Protein AF-A0A2S9Z2G1-F1 (afdb_monomer_lite)

Secondary structure (DSSP, 8-state):
---------------------------------PPPHHHHHHHHHHHHHHHTT--TTSHHHHHHHHHHHHHHHHHHHHHHH---SHHHHHHHHHHHTTPPPP----SS-SSS-SSPPPHHHHHHHHHHHHHHHHHHHHHHHHHHHHHHHHHHHHHHHHHHHHHHTTS--

Structure (mmCIF, N/CA/C/O backbone):
data_AF-A0A2S9Z2G1-F1
#
_entry.id   AF-A0A2S9Z2G1-F1
#
loop_
_atom_site.group_PDB
_atom_site.id
_atom_site.type_symbol
_atom_site.label_atom_id
_atom_site.label_alt_id
_atom_site.label_comp_id
_atom_site.label_asym_id
_atom_site.label_entity_id
_atom_site.label_seq_id
_atom_site.pdbx_PDB_ins_code
_atom_site.Cartn_x
_atom_site.Cartn_y
_atom_site.Cartn_z
_atom_site.occupancy
_atom_site.B_iso_or_equiv
_atom_site.auth_seq_id
_atom_site.auth_comp_id
_atom_site.auth_asym_id
_atom_site.auth_atom_id
_atom_site.pdbx_PDB_model_num
ATOM 1 N N . MET A 1 1 ? 13.667 -22.571 51.497 1.00 35.94 1 MET A N 1
ATOM 2 C CA . MET A 1 1 ? 14.339 -21.492 52.258 1.00 35.94 1 MET A CA 1
ATOM 3 C C . MET A 1 1 ? 15.087 -20.634 51.237 1.00 35.94 1 MET A C 1
ATOM 5 O O . MET A 1 1 ? 15.909 -21.197 50.535 1.00 35.94 1 MET A O 1
ATOM 9 N N . MET A 1 2 ? 14.584 -19.452 50.836 1.00 35.16 2 MET A N 1
ATOM 10 C CA . MET A 1 2 ? 14.831 -18.121 51.460 1.00 35.16 2 MET A CA 1
ATOM 11 C C . MET A 1 2 ? 16.345 -17.847 51.561 1.00 35.16 2 MET A C 1
ATOM 13 O O . MET A 1 2 ? 17.021 -18.654 52.177 1.00 35.16 2 MET A O 1
ATOM 17 N N . THR A 1 3 ? 16.969 -16.829 50.947 1.00 35.75 3 THR A N 1
ATOM 18 C CA . THR A 1 3 ? 16.671 -15.373 50.816 1.00 35.75 3 THR A CA 1
ATOM 19 C C . THR A 1 3 ? 17.604 -14.757 49.738 1.00 35.75 3 THR A C 1
ATOM 21 O O . THR A 1 3 ? 18.763 -15.144 49.679 1.00 35.75 3 THR A O 1
ATOM 24 N N . ARG A 1 4 ? 17.171 -13.970 48.732 1.00 45.47 4 ARG A N 1
ATOM 25 C CA . ARG A 1 4 ? 16.944 -12.494 48.667 1.00 45.47 4 ARG A CA 1
ATOM 26 C C . ARG A 1 4 ? 18.005 -11.579 49.314 1.00 45.47 4 ARG A C 1
ATOM 28 O O . ARG A 1 4 ? 18.053 -11.572 50.533 1.00 45.47 4 ARG A O 1
ATOM 35 N N . THR A 1 5 ? 18.623 -10.703 48.497 1.00 47.09 5 THR A N 1
ATOM 36 C CA . THR A 1 5 ? 18.908 -9.241 48.695 1.00 47.09 5 THR A CA 1
ATOM 37 C C . THR A 1 5 ? 19.719 -8.732 47.477 1.00 47.09 5 THR A C 1
ATOM 39 O O . THR A 1 5 ? 20.785 -9.257 47.205 1.00 47.09 5 THR A O 1
ATOM 42 N N . ARG A 1 6 ? 19.205 -7.943 46.515 1.00 51.00 6 ARG A N 1
ATOM 43 C CA . ARG A 1 6 ? 18.946 -6.481 46.467 1.00 51.00 6 ARG A CA 1
ATOM 44 C C . ARG A 1 6 ? 20.017 -5.586 47.111 1.00 51.00 6 ARG A C 1
ATOM 46 O O . ARG A 1 6 ? 20.094 -5.535 48.330 1.00 51.00 6 ARG A O 1
ATOM 53 N N . ALA A 1 7 ? 20.682 -4.776 46.281 1.00 47.06 7 ALA A N 1
ATOM 54 C CA . ALA A 1 7 ? 21.172 -3.443 46.636 1.00 47.06 7 ALA A CA 1
ATOM 55 C C . ALA A 1 7 ? 21.100 -2.513 45.405 1.00 47.06 7 ALA A C 1
ATOM 57 O O . ALA A 1 7 ? 21.844 -2.650 44.441 1.00 47.06 7 ALA A O 1
ATOM 58 N N . THR A 1 8 ? 20.125 -1.612 45.445 1.00 45.03 8 THR A N 1
ATOM 59 C CA . THR A 1 8 ? 20.018 -0.345 44.707 1.00 45.03 8 THR A CA 1
ATOM 60 C C . THR A 1 8 ? 20.846 0.735 45.406 1.00 45.03 8 THR A C 1
ATOM 62 O O . THR A 1 8 ? 20.914 0.681 46.630 1.00 45.03 8 THR A O 1
ATOM 65 N N . LEU A 1 9 ? 21.354 1.732 44.669 1.00 41.81 9 LEU A N 1
ATOM 66 C CA . LEU A 1 9 ? 21.425 3.179 45.002 1.00 41.81 9 LEU A CA 1
ATOM 67 C C . LEU A 1 9 ? 22.266 3.867 43.901 1.00 41.81 9 LEU A C 1
ATOM 69 O O . LEU A 1 9 ? 23.368 3.424 43.606 1.00 41.81 9 LEU A O 1
ATOM 73 N N . ALA A 1 10 ? 21.669 4.747 43.086 1.00 38.72 10 ALA A N 1
ATOM 74 C CA . ALA A 1 10 ? 21.698 6.211 43.264 1.00 38.72 10 ALA A CA 1
ATOM 75 C C . ALA A 1 10 ? 23.149 6.725 43.353 1.00 38.72 10 ALA A C 1
ATOM 77 O O . ALA A 1 10 ? 23.852 6.412 44.300 1.00 38.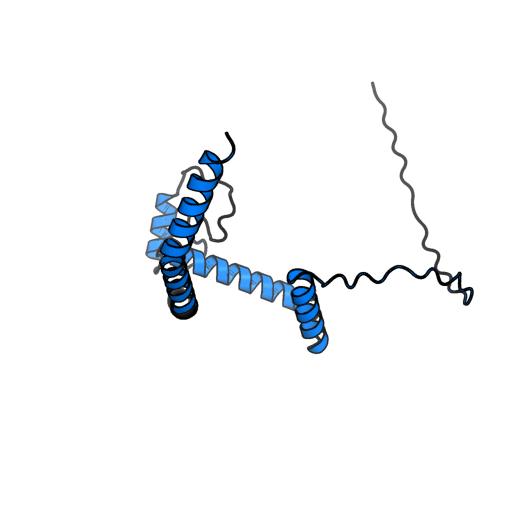72 10 ALA A O 1
ATOM 78 N N . GLY A 1 11 ? 23.706 7.432 42.375 1.00 32.44 11 GLY A N 1
ATOM 79 C CA . GLY A 1 11 ? 23.169 8.601 41.688 1.00 32.44 11 GLY A CA 1
ATOM 80 C C . GLY A 1 11 ? 23.952 9.814 42.186 1.00 32.44 11 GLY A C 1
ATOM 81 O O . GLY A 1 11 ? 23.970 10.038 43.386 1.00 32.44 11 GLY A O 1
ATOM 82 N N . LEU A 1 12 ? 24.600 10.574 41.300 1.00 38.47 12 LEU A N 1
ATOM 83 C CA . LEU A 1 12 ? 24.773 12.020 41.461 1.00 38.47 12 LEU A CA 1
ATOM 84 C C . LEU A 1 12 ? 25.343 12.637 40.179 1.00 38.47 12 LEU A C 1
ATOM 86 O O . LEU A 1 12 ? 26.385 12.231 39.672 1.00 38.47 12 LEU A O 1
ATOM 90 N N . VAL A 1 13 ? 24.630 13.645 39.693 1.00 43.69 13 VAL A N 1
ATOM 91 C CA . VAL A 1 13 ? 25.075 14.633 38.715 1.00 43.69 13 VAL A CA 1
ATOM 92 C C . VAL A 1 13 ? 26.152 15.505 39.364 1.00 43.69 13 VAL A C 1
ATOM 94 O O . VAL A 1 13 ? 25.941 16.013 40.463 1.00 43.69 13 VAL A O 1
ATOM 97 N N . ALA A 1 14 ? 27.263 15.734 38.666 1.00 42.50 14 ALA A N 1
ATOM 98 C CA . ALA A 1 14 ? 28.170 16.840 38.953 1.00 42.50 14 ALA A CA 1
ATOM 99 C C . ALA A 1 14 ? 28.571 17.511 37.633 1.00 42.50 14 ALA A C 1
ATOM 101 O O . ALA A 1 14 ? 29.383 17.001 36.864 1.00 42.50 14 ALA A O 1
ATOM 102 N N . VAL A 1 15 ? 27.938 18.654 37.376 1.00 40.00 15 VAL A N 1
ATOM 103 C CA . VAL A 1 15 ? 28.361 19.668 36.410 1.00 40.00 15 VAL A CA 1
ATOM 104 C C . VAL A 1 15 ? 29.583 20.373 36.991 1.00 40.00 15 VAL A C 1
ATOM 106 O O . VAL A 1 15 ? 29.485 20.923 38.083 1.00 40.00 15 VAL A O 1
ATOM 109 N N . SER A 1 16 ? 30.691 20.409 36.251 1.00 38.88 16 SER A N 1
ATOM 110 C CA . SER A 1 16 ? 31.770 21.382 36.452 1.00 38.88 16 SER A CA 1
ATOM 111 C C . SER A 1 16 ? 32.397 21.729 35.106 1.00 38.88 16 SER A C 1
ATOM 113 O O . SER A 1 16 ? 33.139 20.945 34.521 1.00 38.88 16 SER A O 1
ATOM 115 N N . MET A 1 17 ? 32.073 22.924 34.612 1.00 42.84 17 MET A N 1
ATOM 116 C CA . MET A 1 17 ? 32.859 23.632 33.609 1.00 42.84 17 MET A CA 1
ATOM 117 C C . MET A 1 17 ? 34.172 24.102 34.246 1.00 42.84 17 MET A C 1
ATOM 119 O O . MET A 1 17 ? 34.134 24.877 35.198 1.00 42.84 17 MET A O 1
ATOM 123 N N . THR A 1 18 ? 35.313 23.735 33.666 1.00 45.78 18 THR A N 1
ATOM 124 C CA . THR A 1 18 ? 36.555 24.517 33.768 1.00 45.78 18 THR A CA 1
ATOM 125 C C . THR A 1 18 ? 37.302 24.463 32.441 1.00 45.78 18 THR A C 1
ATOM 127 O O . THR A 1 18 ? 37.546 23.390 31.894 1.00 45.78 18 THR A O 1
ATOM 130 N N . LEU A 1 19 ? 37.630 25.652 31.934 1.00 39.19 19 LEU A N 1
ATOM 131 C CA . LEU A 1 19 ? 38.482 25.920 30.782 1.00 39.19 19 LEU A CA 1
ATOM 132 C C . LEU A 1 19 ? 39.803 25.128 30.817 1.00 39.19 19 LEU A C 1
ATOM 134 O O . LEU A 1 19 ? 40.472 25.084 31.843 1.00 39.19 19 LEU A O 1
ATOM 138 N N . GLY A 1 20 ? 40.238 24.692 29.632 1.00 34.69 20 GLY A N 1
ATOM 139 C CA . GLY A 1 20 ? 41.640 24.787 29.220 1.00 34.69 20 GLY A CA 1
ATOM 140 C C . GLY A 1 20 ? 42.594 23.678 29.667 1.00 34.69 20 GLY A C 1
ATOM 141 O O . GLY A 1 20 ? 43.352 23.852 30.612 1.00 34.69 20 GLY A O 1
ATOM 142 N N . CYS A 1 21 ? 42.680 22.615 28.868 1.00 33.22 21 CYS A N 1
ATOM 143 C CA . CYS A 1 21 ? 43.961 22.058 28.417 1.00 33.22 21 CYS A CA 1
ATOM 144 C C . CYS A 1 21 ? 43.707 21.130 27.227 1.00 33.22 21 CYS A C 1
ATOM 146 O O . CYS A 1 21 ? 43.068 20.091 27.365 1.00 33.22 21 CYS A O 1
ATOM 148 N N . MET A 1 22 ? 44.198 21.525 26.053 1.00 37.34 22 MET A N 1
ATOM 149 C CA . MET A 1 22 ? 44.371 20.622 24.919 1.00 37.34 22 MET A CA 1
ATOM 150 C C . MET A 1 22 ? 45.325 19.487 25.312 1.00 37.34 22 MET A C 1
ATOM 152 O O . MET A 1 22 ? 46.390 19.777 25.861 1.00 37.34 22 MET A O 1
ATOM 156 N N . PRO A 1 23 ? 45.047 18.236 24.920 1.00 42.78 23 PRO A N 1
ATOM 157 C CA . PRO A 1 23 ? 46.098 17.299 24.595 1.00 42.78 23 PRO A CA 1
ATOM 158 C C . PRO A 1 23 ? 46.141 17.076 23.080 1.00 42.78 23 PRO A C 1
ATOM 160 O O . PRO A 1 23 ? 45.159 16.695 22.457 1.00 42.78 23 PRO A O 1
ATOM 163 N N . ALA A 1 24 ? 47.326 17.359 22.544 1.00 36.38 24 ALA A N 1
ATOM 164 C CA . ALA A 1 24 ? 48.002 16.665 21.456 1.00 36.38 24 ALA A CA 1
ATOM 165 C C . ALA A 1 24 ? 47.181 16.287 20.213 1.00 36.38 24 ALA A C 1
ATOM 167 O O . ALA A 1 24 ? 46.424 15.323 20.194 1.00 36.38 24 ALA A O 1
ATOM 168 N N . ALA A 1 25 ? 47.496 16.986 19.122 1.00 40.88 25 ALA A N 1
ATOM 169 C CA . ALA A 1 25 ? 47.328 16.501 17.765 1.00 40.88 25 ALA A CA 1
ATOM 170 C C . ALA A 1 25 ? 47.950 15.097 17.616 1.00 40.88 25 ALA A C 1
ATOM 172 O O . ALA A 1 25 ? 49.161 14.955 17.450 1.00 40.88 25 ALA A O 1
ATOM 173 N N . ALA A 1 26 ? 47.112 14.067 17.672 1.00 40.34 26 ALA A N 1
ATOM 174 C CA . ALA A 1 26 ? 47.337 12.847 16.924 1.00 40.34 26 ALA A CA 1
ATOM 175 C C . ALA A 1 26 ? 46.659 13.074 15.574 1.00 40.34 26 ALA A C 1
ATOM 177 O O . ALA A 1 26 ? 45.459 13.318 15.504 1.00 40.34 26 ALA A O 1
ATOM 178 N N . ALA A 1 27 ? 47.456 13.106 14.511 1.00 41.47 27 ALA A N 1
ATOM 179 C CA . ALA A 1 27 ? 46.941 13.043 13.159 1.00 41.47 27 ALA A CA 1
ATOM 180 C C . ALA A 1 27 ? 46.245 11.686 13.007 1.00 41.47 27 ALA A C 1
ATOM 182 O O . ALA A 1 27 ? 46.908 10.656 12.918 1.00 41.47 27 ALA A O 1
ATOM 183 N N . GLU A 1 28 ? 44.919 11.686 13.076 1.00 42.16 28 GLU A N 1
ATOM 184 C CA . GLU A 1 28 ? 44.099 10.528 12.748 1.00 42.16 28 GLU A CA 1
ATOM 185 C C . GLU A 1 28 ? 43.814 10.596 11.251 1.00 42.16 28 GLU A C 1
ATOM 187 O O . GLU A 1 28 ? 43.315 11.601 10.732 1.00 42.16 28 GLU A O 1
ATOM 192 N N . ASP A 1 29 ? 44.221 9.534 10.563 1.00 40.25 29 ASP A N 1
ATOM 193 C CA . ASP A 1 29 ? 44.026 9.305 9.144 1.00 40.25 29 ASP A CA 1
ATOM 194 C C . ASP A 1 29 ? 42.569 9.594 8.772 1.00 40.25 29 ASP A C 1
ATOM 196 O O . ASP A 1 29 ? 41.643 8.863 9.126 1.00 40.25 29 ASP A O 1
ATOM 200 N N . THR A 1 30 ? 42.349 10.697 8.061 1.00 47.53 30 THR A N 1
ATOM 201 C CA . THR A 1 30 ? 41.037 11.044 7.519 1.00 47.53 30 THR A CA 1
ATOM 202 C C . THR A 1 30 ? 40.797 10.167 6.296 1.00 47.53 30 THR A C 1
ATOM 204 O O . THR A 1 30 ? 40.884 10.606 5.150 1.00 47.53 30 THR A O 1
ATOM 207 N N . GLU A 1 31 ? 40.482 8.891 6.532 1.00 42.44 31 GLU A N 1
ATOM 208 C CA . GLU A 1 31 ? 39.679 8.137 5.580 1.00 42.44 31 GLU A CA 1
ATOM 209 C C . GLU A 1 31 ? 38.399 8.946 5.364 1.00 42.44 31 GLU A C 1
ATOM 211 O O . GLU A 1 31 ? 37.555 9.073 6.254 1.00 42.44 31 GLU A O 1
ATOM 216 N N . PHE A 1 32 ? 38.264 9.537 4.178 1.00 51.12 32 PHE A N 1
ATOM 217 C CA . PHE A 1 32 ? 37.017 10.139 3.732 1.00 51.12 32 PHE A CA 1
ATOM 218 C C . PHE A 1 32 ? 35.984 9.018 3.573 1.00 51.12 32 PHE A C 1
ATOM 220 O O . PHE A 1 32 ? 35.775 8.462 2.493 1.00 51.12 32 PHE A O 1
ATOM 227 N N . ARG A 1 33 ? 35.373 8.623 4.689 1.00 56.97 33 ARG A N 1
ATOM 228 C CA . ARG A 1 33 ? 34.320 7.620 4.732 1.00 56.97 33 ARG A CA 1
ATOM 229 C C . ARG A 1 33 ? 33.053 8.286 4.229 1.00 56.97 33 ARG A C 1
ATOM 231 O O . ARG A 1 33 ? 32.419 9.053 4.948 1.00 56.97 33 ARG A O 1
ATOM 238 N N . MET A 1 34 ? 32.715 8.022 2.969 1.00 53.84 34 MET A N 1
ATOM 239 C CA . MET A 1 34 ? 31.453 8.484 2.399 1.00 53.84 34 MET A CA 1
ATOM 240 C C . MET A 1 34 ? 30.307 7.999 3.301 1.00 53.84 34 MET A C 1
ATOM 242 O O . MET A 1 34 ? 30.220 6.791 3.555 1.00 53.84 34 MET A O 1
ATOM 246 N N . PRO A 1 35 ? 29.452 8.903 3.817 1.00 64.75 35 PRO A N 1
ATOM 247 C CA . PRO A 1 35 ? 28.284 8.492 4.577 1.00 64.75 35 PRO A CA 1
ATOM 248 C C . PRO A 1 35 ? 27.417 7.604 3.687 1.00 64.75 35 PRO A C 1
ATOM 250 O O . PRO A 1 35 ? 27.253 7.872 2.493 1.00 64.75 35 PRO A O 1
ATOM 253 N N . SER A 1 36 ? 26.883 6.521 4.253 1.00 70.88 36 SER A N 1
ATOM 254 C CA . SER A 1 36 ? 25.957 5.670 3.509 1.00 70.88 36 SER A CA 1
ATOM 255 C C . SER A 1 36 ? 24.750 6.495 3.058 1.00 70.88 36 SER A C 1
ATOM 257 O O . SER A 1 36 ? 24.400 7.501 3.679 1.00 70.88 36 SER A O 1
ATOM 259 N N . LEU A 1 37 ? 24.088 6.068 1.981 1.00 66.69 37 LEU A N 1
ATOM 260 C CA . LEU A 1 37 ? 22.906 6.757 1.450 1.00 66.69 37 LEU A CA 1
ATOM 261 C C . LEU A 1 37 ? 21.826 6.974 2.535 1.00 66.69 37 LEU A C 1
ATOM 263 O O . LEU A 1 37 ? 21.125 7.986 2.534 1.00 66.69 37 LEU A O 1
ATOM 267 N N . ASP A 1 38 ? 21.742 6.063 3.507 1.00 62.31 38 ASP A N 1
ATOM 268 C CA . ASP A 1 38 ? 20.847 6.158 4.664 1.00 62.31 38 ASP A CA 1
ATOM 269 C C . ASP A 1 38 ? 21.248 7.282 5.633 1.00 62.31 38 ASP A C 1
ATOM 271 O O . ASP A 1 38 ? 20.400 8.033 6.116 1.00 62.31 38 ASP A O 1
ATOM 275 N N . GLN A 1 39 ? 22.546 7.458 5.892 1.00 65.06 39 GLN A N 1
ATOM 276 C CA . GLN A 1 39 ? 23.059 8.553 6.727 1.00 65.06 39 GLN A CA 1
ATOM 277 C C . GLN A 1 39 ? 22.906 9.910 6.034 1.00 65.06 39 GLN A C 1
ATOM 279 O O . GLN A 1 39 ? 22.540 10.903 6.658 1.00 65.06 39 GLN A O 1
ATOM 284 N N . LEU A 1 40 ? 23.127 9.943 4.721 1.00 73.25 40 LEU A N 1
ATOM 285 C CA . LEU A 1 40 ? 22.943 11.138 3.904 1.00 73.25 40 LEU A CA 1
ATOM 286 C C . LEU A 1 40 ? 21.467 11.556 3.851 1.00 73.25 40 LEU A C 1
ATOM 288 O O . LEU A 1 40 ? 21.141 12.722 4.063 1.00 73.25 40 LEU A O 1
ATOM 292 N N . SER A 1 41 ? 20.557 10.606 3.632 1.00 66.88 41 SER A N 1
ATOM 293 C CA . SER A 1 41 ? 19.119 10.885 3.563 1.00 66.88 41 SER A CA 1
ATOM 294 C C . SER A 1 41 ? 18.519 11.269 4.918 1.00 66.88 41 SER A C 1
ATOM 296 O O . SER A 1 41 ? 17.711 12.198 4.979 1.00 66.88 41 SER A O 1
ATOM 298 N N . SER A 1 42 ? 18.936 10.616 6.006 1.00 66.12 42 SER A N 1
ATOM 299 C CA . SER A 1 42 ? 18.528 10.992 7.365 1.00 66.12 42 SER A CA 1
ATOM 300 C C . SER A 1 42 ? 19.056 12.372 7.759 1.00 66.12 42 SER A C 1
ATOM 302 O O . SER A 1 42 ? 18.280 13.176 8.270 1.00 66.12 42 SER A O 1
ATOM 304 N N . GLY A 1 43 ? 20.313 12.698 7.440 1.00 66.00 43 GLY A N 1
ATOM 305 C CA . GLY A 1 43 ? 20.895 14.023 7.679 1.00 66.00 43 GLY A CA 1
ATOM 306 C C . GLY A 1 43 ? 20.212 15.140 6.884 1.00 66.00 43 GLY A C 1
ATOM 307 O O . GLY A 1 43 ? 19.901 16.189 7.445 1.00 66.00 43 GLY A O 1
ATOM 308 N N . ILE A 1 44 ? 19.897 14.908 5.603 1.00 69.94 44 ILE A N 1
ATOM 309 C CA . ILE A 1 44 ? 19.142 15.865 4.773 1.00 69.94 44 ILE A CA 1
ATOM 310 C C . ILE A 1 44 ? 17.727 16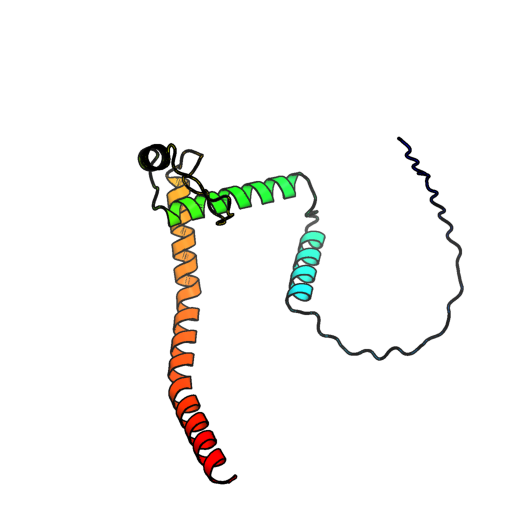.057 5.322 1.00 69.94 44 ILE A C 1
ATOM 312 O O . ILE A 1 44 ? 17.253 17.187 5.415 1.00 69.94 44 ILE A O 1
ATOM 316 N N . ARG A 1 45 ? 17.046 14.971 5.709 1.00 63.47 45 ARG A N 1
ATOM 317 C CA . ARG A 1 45 ? 15.681 15.044 6.239 1.00 63.47 45 ARG A CA 1
ATOM 318 C C . ARG A 1 45 ? 15.646 15.752 7.593 1.00 63.47 45 ARG A C 1
ATOM 320 O O . ARG A 1 45 ? 14.792 16.610 7.770 1.00 63.47 45 ARG A O 1
ATOM 327 N N . ALA A 1 46 ? 16.594 15.451 8.481 1.00 61.06 46 ALA A N 1
ATOM 328 C CA . ALA A 1 46 ? 16.740 16.100 9.782 1.00 61.06 46 ALA A CA 1
ATOM 329 C C . ALA A 1 46 ? 17.105 17.589 9.650 1.00 61.06 46 ALA A C 1
ATOM 331 O O . ALA A 1 46 ? 16.529 18.432 10.336 1.00 61.06 46 ALA A O 1
ATOM 332 N N . GLY A 1 47 ? 18.014 17.933 8.731 1.00 59.78 47 GLY A N 1
ATOM 333 C CA . GLY A 1 47 ? 18.368 19.321 8.429 1.00 59.78 47 GLY A CA 1
ATOM 334 C C . GLY A 1 47 ? 17.206 20.103 7.812 1.00 59.78 47 GLY A C 1
ATOM 335 O O . GLY A 1 47 ? 16.970 21.250 8.184 1.00 59.78 47 GLY A O 1
ATOM 336 N N . ALA A 1 48 ? 16.428 19.473 6.927 1.00 60.72 48 ALA A N 1
ATOM 337 C CA . ALA A 1 48 ? 15.238 20.076 6.332 1.00 60.72 48 ALA A CA 1
ATOM 338 C C . ALA A 1 48 ? 14.104 20.268 7.355 1.00 60.72 48 ALA A C 1
ATOM 340 O O . ALA A 1 48 ? 13.475 21.322 7.365 1.00 60.72 48 ALA A O 1
ATOM 341 N N . SER A 1 49 ? 13.856 19.300 8.245 1.00 59.88 49 SER A N 1
ATOM 342 C CA . SER A 1 49 ? 12.851 19.443 9.309 1.00 59.88 49 SER A CA 1
ATOM 343 C C . SER A 1 49 ? 13.248 20.504 10.336 1.00 59.88 49 SER A C 1
ATOM 345 O O . SER A 1 49 ? 12.408 21.318 10.723 1.00 59.88 49 SER A O 1
ATOM 347 N N . ALA A 1 50 ? 14.536 20.571 10.695 1.00 55.72 50 ALA A N 1
ATOM 348 C CA . ALA A 1 50 ? 15.069 21.602 11.583 1.00 55.72 50 ALA A CA 1
ATOM 349 C C . ALA A 1 50 ? 14.995 23.009 10.961 1.00 55.72 50 ALA A C 1
ATOM 351 O O . ALA A 1 50 ? 14.656 23.966 11.653 1.00 55.72 50 ALA A O 1
ATOM 352 N N . ALA A 1 51 ? 15.236 23.142 9.651 1.00 57.25 51 ALA A N 1
ATOM 353 C CA . ALA A 1 51 ? 15.143 24.420 8.939 1.00 57.25 51 ALA A CA 1
ATOM 354 C C . ALA A 1 51 ? 13.706 24.966 8.829 1.00 57.25 51 ALA A C 1
ATOM 356 O O . ALA A 1 51 ? 13.522 26.173 8.687 1.00 57.25 51 ALA A O 1
ATOM 357 N N . VAL A 1 52 ? 12.690 24.099 8.915 1.00 62.78 52 VAL A N 1
ATOM 358 C CA . VAL A 1 52 ? 11.263 24.480 8.890 1.00 62.78 52 VAL A CA 1
ATOM 359 C C . VAL A 1 52 ? 10.688 24.646 10.309 1.00 62.78 52 VAL A C 1
ATOM 361 O O . VAL A 1 52 ? 9.510 24.948 10.469 1.00 62.78 52 VAL A O 1
ATOM 364 N N . GLY A 1 53 ? 11.501 24.481 11.360 1.00 59.16 53 GLY A N 1
ATOM 365 C CA . GLY A 1 53 ? 11.032 24.559 12.750 1.00 59.16 53 GLY A CA 1
ATOM 366 C C . GLY A 1 53 ? 10.066 23.431 13.134 1.00 59.16 53 GLY A C 1
ATOM 367 O O . GLY A 1 53 ? 9.360 23.542 14.133 1.00 59.16 53 GLY A O 1
ATOM 368 N N . ASN A 1 54 ? 10.023 22.351 12.348 1.00 70.19 54 ASN A N 1
ATOM 369 C CA . ASN A 1 54 ? 9.200 21.182 12.625 1.00 70.19 54 ASN A CA 1
ATOM 370 C C . ASN A 1 54 ? 1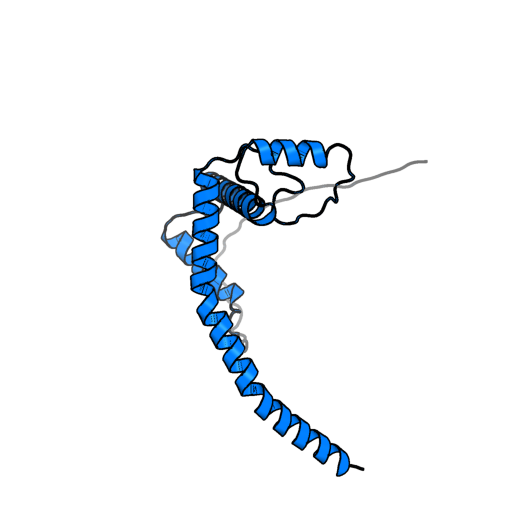0.000 20.206 13.486 1.00 70.19 54 ASN A C 1
ATOM 372 O O . ASN A 1 54 ? 10.829 19.453 12.975 1.00 70.19 54 ASN A O 1
ATOM 376 N N . ASP A 1 55 ? 9.737 20.224 14.791 1.00 75.62 55 ASP A N 1
ATOM 377 C CA . ASP A 1 55 ? 10.227 19.203 15.713 1.00 75.62 55 ASP A CA 1
ATOM 378 C C . ASP A 1 55 ? 9.536 17.860 15.401 1.00 75.62 55 ASP A C 1
ATOM 380 O O . ASP A 1 55 ? 8.317 17.757 15.584 1.00 75.62 55 ASP A O 1
ATOM 384 N N . PRO A 1 56 ? 10.257 16.836 14.903 1.00 69.31 56 PRO A N 1
ATOM 385 C CA . PRO A 1 56 ? 9.664 15.546 14.550 1.00 69.31 56 PRO A CA 1
ATOM 386 C C . PRO A 1 56 ? 9.042 14.821 15.749 1.00 69.31 56 PRO A C 1
ATOM 388 O O . PRO A 1 56 ? 8.128 14.017 15.546 1.00 69.31 56 PRO A O 1
ATOM 391 N N . ASP A 1 57 ? 9.491 15.133 16.967 1.00 80.00 57 ASP A N 1
ATOM 392 C CA . ASP A 1 57 ? 9.047 14.491 18.202 1.00 80.00 57 ASP A CA 1
ATOM 393 C C . ASP A 1 57 ? 7.905 15.255 18.888 1.00 80.00 57 ASP A C 1
ATOM 395 O O . ASP A 1 57 ? 7.416 14.827 19.938 1.00 80.00 57 ASP A O 1
ATOM 399 N N . SER A 1 58 ? 7.413 16.347 18.291 1.00 84.31 58 SER A N 1
ATOM 400 C CA . SER A 1 58 ? 6.263 17.072 18.830 1.00 84.31 58 SER A CA 1
ATOM 401 C C . SER A 1 58 ? 5.010 16.178 18.856 1.00 84.31 58 SER A C 1
ATOM 403 O O . SER A 1 58 ? 4.793 15.372 17.943 1.00 84.31 58 SER A O 1
ATOM 405 N N . PRO A 1 59 ? 4.136 16.303 19.872 1.00 84.38 59 PRO A N 1
ATOM 406 C CA . PRO A 1 59 ? 2.936 15.469 19.977 1.00 84.38 59 PRO A CA 1
ATOM 407 C C . PRO A 1 59 ? 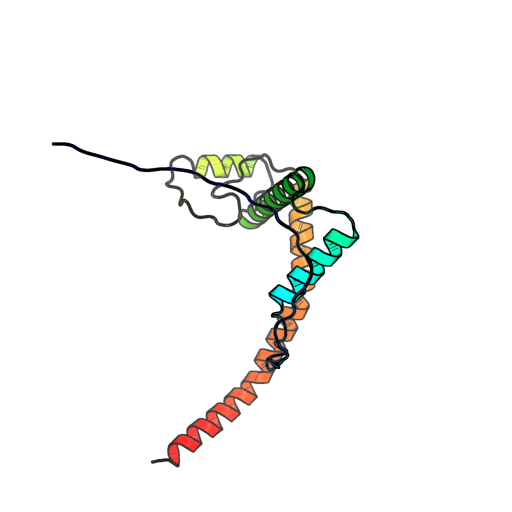1.995 15.635 18.773 1.00 84.38 59 PRO A C 1
ATOM 409 O O . PRO A 1 59 ? 1.330 14.682 18.374 1.00 84.38 59 PRO A O 1
ATOM 412 N N . GLU A 1 60 ? 1.973 16.819 18.157 1.00 84.88 60 GLU A N 1
ATOM 413 C CA . GLU A 1 60 ? 1.208 17.091 16.938 1.00 84.88 60 GLU A CA 1
ATOM 414 C C . GLU A 1 60 ? 1.779 16.341 15.725 1.00 84.88 60 GLU A C 1
ATOM 416 O O . GLU A 1 60 ? 1.032 15.711 14.974 1.00 84.88 60 GLU A O 1
ATOM 421 N N . ASN A 1 61 ? 3.107 16.317 15.569 1.00 82.38 61 ASN A N 1
ATOM 422 C CA . ASN A 1 61 ? 3.759 15.576 14.490 1.00 82.38 61 ASN A CA 1
ATOM 423 C C . ASN A 1 61 ? 3.656 14.063 14.684 1.00 82.38 61 ASN A C 1
ATOM 425 O O . ASN A 1 61 ? 3.460 13.347 13.701 1.00 82.38 61 ASN A O 1
ATOM 429 N N . GLN A 1 62 ? 3.712 13.570 15.923 1.00 83.88 62 GLN A N 1
ATOM 430 C CA . GLN A 1 62 ? 3.449 12.163 16.226 1.00 83.88 62 GLN A CA 1
ATOM 431 C C . GLN A 1 62 ? 2.004 11.780 15.890 1.00 83.88 62 GLN A C 1
ATOM 433 O O . GLN A 1 62 ? 1.781 10.778 15.213 1.00 83.88 62 GLN A O 1
ATOM 438 N N . ALA A 1 63 ? 1.022 12.604 16.273 1.00 84.94 63 ALA A N 1
ATOM 439 C CA . ALA A 1 63 ? -0.378 12.373 15.924 1.00 84.94 63 ALA A CA 1
ATOM 440 C C . ALA A 1 63 ? -0.596 12.383 14.402 1.00 84.94 63 ALA A C 1
ATOM 442 O O . ALA A 1 63 ? -1.285 11.515 13.869 1.00 84.94 63 ALA A O 1
ATOM 443 N N . ALA A 1 64 ? 0.040 13.311 13.683 1.00 85.00 64 ALA A N 1
ATOM 444 C CA . ALA A 1 64 ? -0.034 13.381 12.227 1.00 85.00 64 ALA A CA 1
ATOM 445 C C . ALA A 1 64 ? 0.680 12.211 11.527 1.00 85.00 64 ALA A C 1
ATOM 447 O O . ALA A 1 64 ? 0.274 11.809 10.435 1.00 85.00 64 ALA A O 1
ATOM 448 N N . GLN A 1 65 ? 1.761 11.680 12.105 1.00 83.62 65 GLN A N 1
ATOM 449 C CA . GLN A 1 65 ? 2.447 10.488 11.597 1.00 83.62 65 GLN A CA 1
ATOM 450 C C . GLN A 1 65 ? 1.609 9.232 11.820 1.00 83.62 65 GLN A C 1
ATOM 452 O O . GLN A 1 65 ? 1.422 8.451 10.890 1.00 83.62 65 GLN A O 1
ATOM 457 N N . GLU A 1 66 ? 1.052 9.080 13.017 1.00 85.50 66 GLU A N 1
ATOM 458 C CA . GLU A 1 66 ? 0.157 7.983 13.372 1.00 85.50 66 GLU A CA 1
ATOM 459 C C . GLU A 1 66 ? -1.100 7.987 12.491 1.00 85.50 66 GLU A C 1
ATOM 461 O O . GLU A 1 66 ? -1.492 6.953 11.955 1.00 85.50 66 GLU A O 1
ATOM 466 N N . GLN A 1 67 ? -1.694 9.161 12.262 1.00 83.88 67 GLN A N 1
ATOM 467 C CA . GLN A 1 67 ? -2.837 9.308 11.364 1.00 83.88 67 GLN A CA 1
ATOM 468 C C . GLN A 1 67 ? -2.478 8.887 9.933 1.00 83.88 67 GLN A C 1
ATOM 470 O O . GLN A 1 67 ? -3.160 8.052 9.346 1.00 83.88 67 GLN A O 1
ATOM 475 N N . ARG A 1 68 ? -1.351 9.382 9.400 1.00 84.62 68 ARG A N 1
ATOM 476 C CA . ARG A 1 68 ? -0.855 8.989 8.070 1.00 84.62 68 ARG A CA 1
ATOM 477 C C . ARG A 1 68 ? -0.599 7.488 7.965 1.00 84.62 68 ARG A C 1
ATOM 479 O O . ARG A 1 68 ? -0.878 6.894 6.925 1.00 84.62 68 ARG A O 1
ATOM 486 N N . TRP A 1 69 ? -0.072 6.876 9.021 1.00 83.38 69 TRP A N 1
ATOM 487 C CA . TRP A 1 69 ? 0.162 5.439 9.071 1.00 83.38 69 TRP A CA 1
ATOM 488 C C . TRP A 1 69 ? -1.151 4.646 9.054 1.00 83.38 69 TRP A C 1
ATOM 490 O O . TRP A 1 69 ? -1.268 3.694 8.277 1.00 83.38 69 TRP A O 1
ATOM 500 N N . ARG A 1 70 ? -2.163 5.067 9.824 1.00 83.06 70 ARG A N 1
ATOM 501 C CA . ARG A 1 70 ? -3.503 4.455 9.798 1.00 83.06 70 ARG A CA 1
ATOM 502 C C . ARG A 1 70 ? -4.170 4.591 8.433 1.00 83.06 70 ARG A C 1
ATOM 504 O O . ARG A 1 70 ? -4.679 3.601 7.910 1.00 83.06 70 ARG A O 1
ATOM 511 N N . ASP A 1 71 ? -4.111 5.775 7.831 1.00 82.88 71 ASP A N 1
ATOM 512 C CA . ASP A 1 71 ? -4.691 6.024 6.509 1.00 82.88 71 ASP A CA 1
ATOM 513 C C . ASP A 1 71 ? -4.022 5.153 5.440 1.00 82.88 71 ASP A C 1
ATOM 515 O O . ASP A 1 71 ? -4.694 4.524 4.621 1.00 82.88 71 ASP A O 1
ATOM 519 N N . HIS A 1 72 ? -2.691 5.047 5.481 1.00 84.56 72 HIS A N 1
ATOM 520 C CA . HIS A 1 72 ? -1.930 4.186 4.577 1.00 84.56 72 HIS A CA 1
ATOM 521 C C . HIS A 1 72 ? -2.298 2.707 4.733 1.00 84.56 72 HIS A C 1
ATOM 523 O O . HIS A 1 72 ? -2.492 2.003 3.738 1.00 84.56 72 HIS A O 1
ATOM 529 N N . ARG A 1 73 ? -2.439 2.232 5.977 1.00 84.62 73 ARG A N 1
ATOM 530 C CA . ARG A 1 73 ? -2.847 0.852 6.272 1.00 84.62 73 ARG A CA 1
ATOM 531 C C . ARG A 1 73 ? -4.230 0.558 5.700 1.00 84.62 73 ARG A C 1
ATOM 533 O O . ARG A 1 73 ? -4.391 -0.4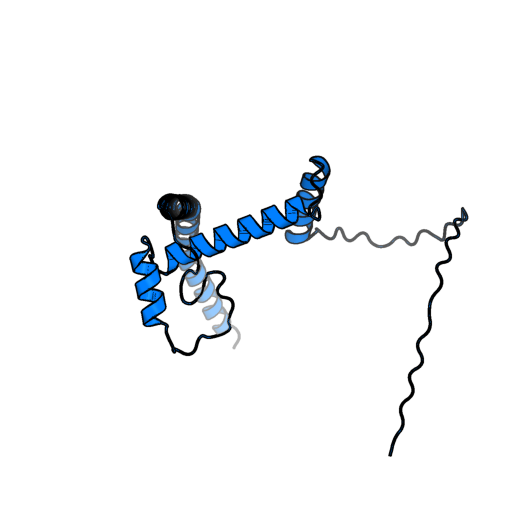34 4.993 1.00 84.62 73 ARG A O 1
ATOM 540 N N . ARG A 1 74 ? -5.178 1.473 5.910 1.00 82.25 74 ARG A N 1
ATOM 541 C CA . ARG A 1 74 ? -6.554 1.386 5.408 1.00 82.25 74 ARG A CA 1
ATOM 542 C C . ARG A 1 74 ? -6.616 1.351 3.883 1.00 82.25 74 ARG A C 1
ATOM 544 O O . ARG A 1 74 ? -7.287 0.485 3.325 1.00 82.25 74 ARG A O 1
ATOM 551 N N . ARG A 1 75 ? -5.868 2.221 3.193 1.00 81.81 75 ARG A N 1
ATOM 552 C CA . ARG A 1 75 ? -5.773 2.201 1.721 1.00 81.81 75 ARG A CA 1
ATOM 553 C C . ARG A 1 75 ? -5.212 0.879 1.205 1.00 81.81 75 ARG A C 1
ATOM 555 O O . ARG A 1 75 ? -5.749 0.314 0.254 1.00 81.81 75 ARG A O 1
ATOM 562 N N . ARG A 1 76 ? -4.178 0.339 1.858 1.00 83.25 76 ARG A N 1
ATOM 563 C CA . ARG A 1 76 ? -3.621 -0.970 1.493 1.00 83.25 76 ARG A CA 1
ATOM 564 C C . ARG A 1 76 ? -4.637 -2.095 1.692 1.00 83.25 76 ARG A C 1
ATOM 566 O O . ARG A 1 76 ? -4.717 -2.970 0.837 1.00 83.25 76 ARG A O 1
ATOM 573 N N . THR A 1 77 ? -5.430 -2.056 2.762 1.00 84.06 77 THR A N 1
ATOM 574 C CA . THR A 1 77 ? -6.528 -3.008 2.992 1.00 84.06 77 THR A CA 1
ATOM 575 C C . THR A 1 77 ? -7.551 -2.967 1.853 1.00 84.06 77 THR A C 1
ATOM 577 O O . THR A 1 77 ? -7.897 -4.016 1.312 1.00 84.06 77 THR A O 1
ATOM 580 N N . ILE A 1 78 ? -7.983 -1.767 1.442 1.00 83.88 78 ILE A N 1
ATOM 581 C CA . ILE A 1 78 ? -8.932 -1.560 0.331 1.00 83.88 78 ILE A CA 1
ATOM 582 C C . ILE A 1 78 ? -8.398 -2.182 -0.963 1.00 83.88 78 ILE A C 1
ATOM 584 O O . ILE A 1 78 ? -9.104 -2.940 -1.624 1.00 83.88 78 ILE A O 1
ATOM 588 N N . LEU A 1 79 ? -7.138 -1.902 -1.307 1.00 83.50 79 LEU A N 1
ATOM 589 C CA . LEU A 1 79 ? -6.512 -2.431 -2.522 1.00 83.50 79 LEU A CA 1
ATOM 590 C C . LEU A 1 79 ? -6.287 -3.948 -2.455 1.00 83.50 79 LEU A C 1
ATOM 592 O O . LEU A 1 79 ? -6.429 -4.626 -3.467 1.00 83.50 79 LEU A O 1
ATOM 596 N N . HIS A 1 80 ? -5.946 -4.486 -1.279 1.00 81.88 80 HIS A N 1
ATOM 597 C CA . HIS A 1 80 ? -5.646 -5.908 -1.118 1.00 81.88 80 HIS A CA 1
ATOM 598 C C . HIS A 1 80 ? -6.895 -6.789 -1.199 1.00 81.88 80 HIS A C 1
ATOM 600 O O . HIS A 1 80 ? -6.883 -7.803 -1.892 1.00 81.88 80 HIS A O 1
ATOM 606 N N . TYR A 1 81 ? -7.966 -6.400 -0.503 1.00 76.81 81 TYR A N 1
ATOM 607 C CA . TYR A 1 81 ? -9.200 -7.184 -0.440 1.00 76.81 81 TYR A CA 1
ATOM 608 C C . TYR A 1 81 ? -10.243 -6.770 -1.486 1.00 76.81 81 TYR A C 1
ATOM 610 O O . TYR A 1 81 ? -11.256 -7.446 -1.630 1.00 76.81 81 TYR A O 1
ATOM 618 N N . GLY A 1 82 ? -10.028 -5.663 -2.206 1.00 75.44 82 GLY A N 1
ATOM 619 C CA . GLY A 1 82 ? -11.005 -5.131 -3.160 1.00 75.44 82 GLY A CA 1
ATOM 620 C C . GLY A 1 82 ? -12.299 -4.645 -2.500 1.00 75.44 82 GLY A C 1
ATOM 621 O O . GLY A 1 82 ? -13.318 -4.523 -3.173 1.00 75.44 82 GLY A O 1
ATOM 622 N N . VAL A 1 83 ? -12.265 -4.383 -1.191 1.00 75.38 83 VAL A N 1
ATOM 623 C CA . VAL A 1 83 ? -13.418 -3.955 -0.390 1.00 75.38 83 VAL A CA 1
ATOM 624 C C . VAL A 1 83 ? -13.731 -2.511 -0.749 1.00 75.38 83 VAL A C 1
ATOM 626 O O . VAL A 1 83 ? -12.904 -1.622 -0.542 1.00 75.38 83 VAL A O 1
ATOM 629 N N . THR A 1 84 ? -14.919 -2.277 -1.301 1.00 73.56 84 THR A N 1
ATOM 630 C CA . THR A 1 84 ? -15.323 -0.943 -1.777 1.00 73.56 84 THR A CA 1
ATOM 631 C C . THR A 1 84 ? -16.574 -0.421 -1.098 1.00 73.56 84 THR A C 1
ATOM 633 O O . THR A 1 84 ? -16.818 0.780 -1.132 1.00 73.56 84 THR A O 1
ATOM 636 N N . THR A 1 85 ? -17.344 -1.297 -0.454 1.00 78.81 85 THR A N 1
ATOM 637 C CA . THR A 1 85 ? -18.595 -0.943 0.212 1.00 78.81 85 THR A CA 1
ATOM 638 C C . THR A 1 85 ? -18.626 -1.453 1.648 1.00 78.81 85 THR A C 1
ATOM 640 O O . THR A 1 85 ? -17.903 -2.377 2.018 1.00 78.81 85 THR A O 1
ATOM 643 N N . GLN A 1 86 ? -19.514 -0.882 2.464 1.00 80.19 86 GLN A N 1
ATOM 644 C CA . GLN A 1 86 ? -19.744 -1.355 3.830 1.00 80.19 86 GLN A CA 1
ATOM 645 C C . GLN A 1 86 ? -20.234 -2.815 3.874 1.00 80.19 86 GLN A C 1
ATOM 647 O O . GLN A 1 86 ? -19.864 -3.559 4.779 1.00 80.19 86 GLN A O 1
ATOM 652 N N . ALA A 1 87 ? -20.997 -3.248 2.867 1.00 82.00 87 ALA A N 1
ATOM 653 C CA . ALA A 1 87 ? -21.474 -4.626 2.758 1.00 82.00 87 ALA A CA 1
ATOM 654 C C . ALA A 1 87 ? -20.321 -5.633 2.586 1.00 82.00 87 ALA A C 1
ATOM 656 O O . ALA A 1 87 ? -20.361 -6.722 3.155 1.00 82.00 87 ALA A O 1
ATOM 657 N N . ASP A 1 88 ? -19.265 -5.253 1.860 1.00 81.56 88 ASP A N 1
ATOM 658 C CA . ASP A 1 88 ? -18.072 -6.088 1.674 1.00 81.56 88 ASP A CA 1
ATOM 659 C C . ASP A 1 88 ? -17.312 -6.284 3.000 1.00 81.56 88 ASP A C 1
ATOM 661 O O . ASP A 1 88 ? -16.789 -7.365 3.280 1.00 81.56 88 ASP A O 1
ATOM 665 N N . VAL A 1 89 ? -17.278 -5.242 3.843 1.00 81.25 89 VAL A N 1
ATOM 666 C CA . VAL A 1 89 ? -16.670 -5.300 5.182 1.00 81.25 89 VAL A CA 1
ATOM 667 C C . VAL A 1 89 ? -17.417 -6.301 6.058 1.00 81.25 89 VAL A C 1
ATOM 669 O O . VAL A 1 89 ? -16.798 -7.159 6.685 1.00 81.25 89 VAL A O 1
ATOM 672 N N . GLU A 1 90 ? -18.745 -6.209 6.084 1.00 83.50 90 GLU A N 1
ATOM 673 C CA . GLU A 1 90 ? -19.605 -7.086 6.883 1.00 83.50 90 GLU A CA 1
ATOM 674 C C . GLU A 1 90 ? -19.511 -8.543 6.418 1.00 83.50 90 GLU A C 1
ATOM 676 O O . GLU A 1 90 ? -19.362 -9.447 7.243 1.00 83.50 90 GLU A O 1
ATOM 681 N N . ALA A 1 91 ? -19.499 -8.775 5.102 1.00 84.62 91 ALA A N 1
ATOM 682 C CA . ALA A 1 91 ? -19.300 -10.103 4.529 1.00 84.62 91 ALA A CA 1
ATOM 683 C C . ALA A 1 91 ? -17.941 -10.703 4.929 1.00 84.62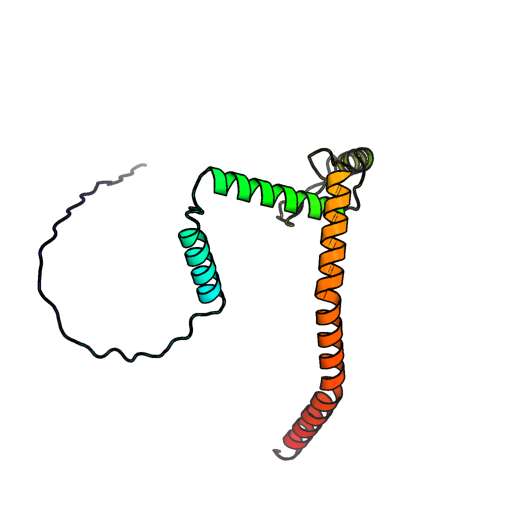 91 ALA A C 1
ATOM 685 O O . ALA A 1 91 ? -17.876 -11.865 5.331 1.00 84.62 91 ALA A O 1
ATOM 686 N N . CYS A 1 92 ? -16.871 -9.901 4.893 1.00 82.81 92 CYS A N 1
ATOM 687 C CA . CYS A 1 92 ? -15.548 -10.323 5.350 1.00 82.81 92 CYS A CA 1
ATOM 688 C C . CYS A 1 92 ? -15.559 -10.689 6.843 1.00 82.81 92 CYS A C 1
ATOM 690 O O . CYS A 1 92 ? -15.029 -11.729 7.241 1.00 82.81 92 CYS A O 1
ATOM 692 N N . GLN A 1 93 ? -16.178 -9.856 7.684 1.00 84.06 93 GLN A N 1
ATOM 693 C CA . GLN A 1 93 ? -16.231 -10.088 9.128 1.00 84.06 93 GLN A CA 1
ATOM 694 C C . GLN A 1 93 ? -17.009 -11.361 9.482 1.00 84.06 93 GLN A C 1
ATOM 696 O O . GLN A 1 93 ? -16.563 -12.126 10.341 1.00 84.06 93 GLN A O 1
ATOM 701 N N . GLU A 1 94 ? -18.126 -11.628 8.803 1.00 86.19 94 GLU A N 1
ATOM 702 C CA . GLU A 1 94 ? -18.874 -12.877 8.976 1.00 86.19 94 GLU A CA 1
ATOM 703 C C . GLU A 1 94 ? -18.084 -14.090 8.467 1.00 86.19 94 GLU A C 1
ATOM 705 O O . GLU A 1 94 ? -18.061 -15.127 9.131 1.00 86.19 94 GLU A O 1
ATOM 710 N N . GLU A 1 95 ? -17.356 -13.966 7.353 1.00 86.25 95 GLU A N 1
ATOM 711 C CA . GLU A 1 95 ? -16.508 -15.047 6.843 1.00 86.25 95 GLU A CA 1
ATOM 712 C C . GLU A 1 95 ? -15.372 -15.417 7.814 1.00 86.25 95 GLU A C 1
ATOM 714 O O . GLU A 1 95 ? -15.001 -16.593 7.926 1.00 86.25 95 GLU A O 1
ATOM 719 N N . TRP A 1 96 ? -14.787 -14.432 8.495 1.00 83.38 96 TRP A N 1
ATOM 720 C CA . TRP A 1 96 ? -13.652 -14.629 9.403 1.00 83.38 96 TRP A CA 1
ATOM 721 C C . TRP A 1 96 ? -14.045 -14.906 10.854 1.00 83.38 96 TRP A C 1
ATOM 723 O O . TRP A 1 96 ? -13.185 -15.172 11.700 1.00 83.38 96 TRP A O 1
ATOM 733 N N . LYS A 1 97 ? -15.343 -14.933 11.145 1.00 84.19 97 LYS A N 1
ATOM 734 C CA . LYS A 1 97 ? -15.886 -15.221 12.469 1.00 84.19 97 LYS A CA 1
ATOM 735 C C . LYS A 1 97 ? -15.497 -16.627 12.931 1.00 84.19 97 LYS A C 1
ATOM 737 O O . LYS A 1 97 ? -15.903 -17.634 12.360 1.00 84.19 97 LYS A O 1
ATOM 742 N N . GLY A 1 98 ? -14.689 -16.697 13.990 1.00 79.88 98 GLY A N 1
ATOM 743 C CA . GLY A 1 98 ? -14.267 -17.960 14.608 1.00 79.88 98 GLY A CA 1
ATOM 744 C C . GLY A 1 98 ? -13.135 -18.704 13.890 1.00 79.88 98 GLY A C 1
ATOM 745 O O . GLY A 1 98 ? -12.757 -19.788 14.336 1.00 79.88 98 GLY A O 1
ATOM 746 N N . LYS A 1 99 ? -12.558 -18.143 12.818 1.00 85.88 99 LYS A N 1
ATOM 747 C CA . LYS A 1 99 ? -11.351 -18.695 12.186 1.00 85.88 99 LYS A CA 1
ATOM 748 C C . LYS A 1 99 ? -10.100 -18.288 12.985 1.00 85.88 99 LYS A C 1
ATOM 750 O O . LYS A 1 99 ? -10.046 -17.172 13.500 1.00 85.88 99 LYS A O 1
ATOM 755 N N . PRO A 1 100 ? -9.079 -19.156 13.100 1.00 83.00 100 PRO A N 1
ATOM 756 C CA . PRO A 1 100 ? -7.822 -18.782 13.739 1.00 83.00 100 PRO A CA 1
ATOM 757 C C . PRO A 1 100 ? -7.101 -17.717 12.901 1.00 83.00 100 PRO A C 1
ATOM 759 O O . PRO A 1 100 ? -6.823 -17.925 11.721 1.00 83.00 100 PRO A O 1
ATOM 762 N N . ILE A 1 101 ? -6.796 -16.577 13.521 1.00 80.50 101 ILE A N 1
ATOM 763 C CA . ILE A 1 101 ? -6.108 -15.446 12.888 1.00 80.50 101 ILE A CA 1
ATOM 764 C C . ILE A 1 101 ? -4.620 -15.527 13.239 1.00 80.50 101 ILE A C 1
ATOM 766 O O . ILE A 1 101 ? -4.251 -15.658 14.407 1.00 80.50 101 ILE A O 1
ATOM 770 N N . VAL A 1 102 ? -3.752 -15.446 12.229 1.00 81.19 102 VAL A N 1
ATOM 771 C CA . VAL A 1 102 ? -2.300 -15.401 12.437 1.00 81.19 102 VAL A CA 1
ATOM 772 C C . VAL A 1 102 ? -1.910 -14.022 12.968 1.00 81.19 102 VAL A C 1
ATOM 774 O O . VAL A 1 102 ? -2.142 -13.013 12.306 1.00 81.19 102 VAL A O 1
ATOM 777 N N . ALA A 1 103 ? -1.265 -13.976 14.136 1.00 75.69 103 ALA A N 1
ATOM 778 C CA . ALA A 1 103 ? -0.703 -12.754 14.710 1.00 75.69 103 ALA A CA 1
ATOM 779 C C . ALA A 1 103 ? 0.602 -12.363 13.992 1.00 75.69 103 ALA A C 1
ATOM 781 O O . ALA A 1 103 ? 1.702 -12.506 14.526 1.00 75.69 103 ALA A O 1
ATOM 782 N N . LYS A 1 104 ? 0.482 -11.918 12.741 1.00 82.38 104 LYS A N 1
ATOM 783 C CA . LYS A 1 104 ? 1.581 -11.386 11.934 1.00 82.38 104 LYS A CA 1
ATOM 784 C C . LYS A 1 104 ? 1.188 -10.009 11.421 1.00 82.38 104 LYS A C 1
ATOM 786 O O . LYS A 1 104 ? 0.053 -9.807 11.004 1.00 82.38 104 LYS A O 1
ATOM 791 N N . ASP A 1 105 ? 2.128 -9.068 11.446 1.00 80.06 105 ASP A N 1
ATOM 792 C CA . ASP A 1 105 ? 1.909 -7.773 10.813 1.00 80.06 105 ASP A CA 1
ATOM 793 C C . ASP A 1 105 ? 2.087 -7.900 9.296 1.00 80.06 105 ASP A C 1
ATOM 795 O O . ASP A 1 105 ? 3.165 -8.244 8.803 1.00 80.06 105 ASP A O 1
ATOM 799 N N . PHE A 1 106 ? 1.011 -7.637 8.560 1.00 79.69 106 PHE A N 1
ATOM 800 C CA . PHE A 1 106 ? 1.001 -7.612 7.099 1.00 79.69 106 PHE A CA 1
ATOM 801 C C . PHE A 1 106 ? 1.073 -6.179 6.538 1.00 79.69 106 PHE A C 1
ATOM 803 O O . PHE A 1 106 ? 1.138 -5.966 5.325 1.00 79.69 106 PHE A O 1
ATOM 810 N N . GLY A 1 107 ? 1.071 -5.170 7.414 1.00 80.25 107 GLY A N 1
ATOM 811 C CA . GLY A 1 107 ? 1.039 -3.756 7.052 1.00 80.25 107 GLY A CA 1
ATOM 812 C C . GLY A 1 107 ? -0.263 -3.313 6.372 1.00 80.25 107 GLY A C 1
ATOM 813 O O . GLY A 1 107 ? -0.281 -2.269 5.730 1.00 80.25 107 GLY A O 1
ATOM 814 N N . TYR A 1 108 ? -1.324 -4.106 6.489 1.00 82.31 108 TYR A N 1
ATOM 815 C CA . TYR A 1 108 ? -2.725 -3.776 6.211 1.00 82.31 108 TYR A CA 1
ATOM 816 C C . TYR A 1 108 ? -3.579 -4.332 7.362 1.00 82.31 108 TYR A C 1
ATOM 818 O O . TYR A 1 108 ? -3.047 -5.015 8.244 1.00 82.31 108 TYR A O 1
ATOM 826 N N . ASP A 1 109 ? -4.870 -4.016 7.387 1.00 78.12 109 ASP A N 1
ATOM 827 C CA . ASP A 1 109 ? -5.797 -4.539 8.391 1.00 78.12 109 ASP A CA 1
ATOM 828 C C . ASP A 1 109 ? -6.175 -5.974 8.020 1.00 78.12 109 ASP A C 1
ATOM 830 O O . ASP A 1 109 ? -6.925 -6.217 7.077 1.00 78.12 109 ASP A O 1
ATOM 834 N N . TYR A 1 110 ? -5.594 -6.933 8.738 1.00 76.62 110 TYR A N 1
ATOM 835 C CA . TYR A 1 110 ? -5.869 -8.357 8.580 1.00 76.62 110 TYR A CA 1
ATOM 836 C C . TYR A 1 110 ? -6.782 -8.841 9.718 1.00 76.62 110 TYR A C 1
ATOM 838 O O . TYR A 1 110 ? -6.510 -8.512 10.876 1.00 76.62 110 TYR A O 1
ATOM 846 N N . PRO A 1 111 ? -7.809 -9.670 9.451 1.00 74.62 111 PRO A N 1
ATOM 847 C CA . PRO A 1 111 ? -8.232 -10.192 8.146 1.00 74.62 111 PRO A CA 1
ATOM 848 C C . PRO A 1 111 ? -9.238 -9.300 7.401 1.00 74.62 111 PRO A C 1
ATOM 850 O O . PRO A 1 111 ? -9.465 -9.522 6.218 1.00 74.62 111 PRO A O 1
ATOM 853 N N . CYS A 1 112 ? -9.843 -8.325 8.084 1.00 77.62 112 CYS A N 1
ATOM 854 C CA . CYS A 1 112 ? -10.852 -7.428 7.527 1.00 77.62 112 CYS A CA 1
ATOM 855 C C . CYS A 1 112 ? -10.636 -5.996 8.037 1.00 77.62 112 CYS A C 1
ATOM 857 O O . CYS A 1 112 ? -10.169 -5.818 9.168 1.00 77.62 112 CYS A O 1
ATOM 859 N N . PRO A 1 113 ? -11.026 -4.971 7.259 1.00 75.31 113 PRO A N 1
ATOM 860 C CA . PRO A 1 113 ? -11.049 -3.595 7.739 1.00 75.31 113 PRO A CA 1
ATOM 861 C C . PRO A 1 113 ? -12.007 -3.438 8.932 1.00 75.31 113 PRO A C 1
ATOM 863 O O . PRO A 1 113 ? -13.102 -4.001 8.964 1.00 75.31 113 PRO A O 1
ATOM 866 N N . LEU A 1 114 ? -11.573 -2.670 9.934 1.00 69.44 114 LEU A N 1
ATOM 867 C CA . LEU A 1 114 ? -12.302 -2.466 11.196 1.00 69.44 114 LEU A CA 1
ATOM 868 C C . LEU A 1 114 ? -13.208 -1.227 11.178 1.00 69.44 114 LEU A C 1
ATOM 870 O O . LEU A 1 114 ? -14.136 -1.129 11.977 1.00 69.44 114 LEU A O 1
ATOM 874 N N . ALA A 1 115 ? -12.929 -0.273 10.290 1.00 71.31 115 ALA A N 1
ATOM 875 C CA . ALA A 1 115 ? -13.655 0.985 10.170 1.00 71.31 115 ALA A CA 1
ATOM 876 C C . ALA A 1 115 ? -14.450 1.029 8.857 1.00 71.31 115 ALA A C 1
ATOM 878 O O . ALA A 1 115 ? -13.980 0.480 7.854 1.00 71.31 115 ALA A O 1
ATOM 879 N N . PRO A 1 116 ? -15.614 1.706 8.837 1.00 73.31 116 PRO A N 1
ATOM 880 C CA . PRO A 1 116 ? -16.401 1.852 7.621 1.00 73.31 116 PRO A CA 1
ATOM 881 C C . PRO A 1 116 ? -15.588 2.569 6.547 1.00 73.31 116 PRO A C 1
ATOM 883 O O . PRO A 1 116 ? -14.906 3.545 6.851 1.00 73.31 116 PRO A O 1
ATOM 886 N N . ILE A 1 117 ? -15.620 2.079 5.308 1.00 77.00 117 ILE A N 1
ATOM 887 C CA . ILE A 1 117 ? -14.894 2.661 4.167 1.00 77.00 117 ILE A CA 1
ATOM 888 C C . ILE A 1 117 ? -15.808 3.661 3.458 1.00 77.00 117 ILE A C 1
ATOM 890 O O . ILE A 1 117 ? -16.960 3.343 3.173 1.00 77.00 117 ILE A O 1
ATOM 894 N N . THR A 1 118 ? -15.306 4.871 3.197 1.00 81.00 118 THR A N 1
ATOM 895 C CA . THR A 1 118 ? -16.043 5.885 2.431 1.00 81.00 118 THR A CA 1
ATOM 896 C C . THR A 1 118 ? -15.627 5.860 0.963 1.00 81.00 118 THR A C 1
ATOM 898 O O . THR A 1 118 ? -14.525 5.418 0.625 1.00 81.00 118 THR A O 1
ATOM 901 N N . ASP A 1 119 ? -16.477 6.390 0.084 1.00 79.44 119 ASP A N 1
ATOM 902 C CA . ASP A 1 119 ? -16.177 6.487 -1.351 1.00 79.44 119 ASP A CA 1
ATOM 903 C C . ASP A 1 119 ? -14.899 7.303 -1.633 1.00 79.44 119 ASP A C 1
ATOM 905 O O . ASP A 1 119 ? -14.171 7.034 -2.593 1.00 79.44 119 ASP A O 1
ATOM 909 N N . GLU A 1 120 ? -14.579 8.274 -0.771 1.00 81.38 120 GLU A N 1
ATOM 910 C CA . GLU A 1 120 ? -13.366 9.089 -0.873 1.00 81.38 120 GLU A CA 1
ATOM 911 C C . GLU A 1 120 ? -12.091 8.273 -0.595 1.00 81.38 120 GLU A C 1
ATOM 913 O O . GLU A 1 120 ? -11.065 8.445 -1.264 1.00 81.38 120 GLU A O 1
ATOM 918 N N . ASP A 1 121 ? -12.161 7.308 0.321 1.00 78.69 121 ASP A N 1
ATOM 919 C CA . ASP A 1 121 ? -11.046 6.408 0.627 1.00 78.69 121 ASP A CA 1
ATOM 920 C C . ASP A 1 121 ? -10.752 5.462 -0.541 1.00 78.69 121 ASP A C 1
ATOM 922 O O . ASP A 1 121 ? -9.595 5.203 -0.875 1.00 78.69 121 ASP A O 1
ATOM 926 N N . VAL A 1 122 ? -11.800 4.988 -1.219 1.00 80.81 122 VAL A N 1
ATOM 927 C CA . VAL A 1 122 ? -11.662 4.145 -2.414 1.00 80.81 122 VAL A CA 1
ATOM 928 C C . VAL A 1 122 ? -11.082 4.952 -3.575 1.00 80.81 122 VAL A C 1
ATOM 930 O O . VAL A 1 122 ? -10.182 4.483 -4.280 1.00 80.81 122 VAL A O 1
ATOM 933 N N . ALA A 1 123 ? -11.566 6.181 -3.775 1.00 82.25 123 ALA A N 1
ATOM 934 C CA . ALA A 1 123 ? -11.074 7.062 -4.827 1.00 82.25 123 ALA A CA 1
ATOM 935 C C . ALA A 1 123 ? -9.603 7.451 -4.610 1.00 82.25 123 ALA A C 1
ATOM 937 O O . ALA A 1 123 ? -8.820 7.435 -5.564 1.00 82.25 123 ALA A O 1
ATOM 938 N N . SER A 1 124 ? -9.209 7.768 -3.374 1.00 80.38 124 SER A N 1
ATOM 939 C CA . SER A 1 124 ? -7.821 8.100 -3.036 1.00 80.38 124 SER A CA 1
ATOM 940 C C . SER A 1 124 ? -6.889 6.897 -3.190 1.00 80.38 124 SER A C 1
ATOM 942 O O . SER A 1 124 ? -5.851 7.025 -3.840 1.00 80.38 124 SER A O 1
ATOM 944 N N . ALA A 1 125 ? -7.291 5.712 -2.714 1.00 80.50 125 ALA A N 1
ATOM 945 C CA . ALA A 1 125 ? -6.521 4.480 -2.880 1.00 80.50 125 ALA A CA 1
ATOM 946 C C . ALA A 1 125 ? -6.276 4.144 -4.361 1.00 80.50 125 ALA A C 1
ATOM 948 O O . ALA A 1 125 ? -5.144 3.867 -4.754 1.00 80.50 125 ALA A O 1
ATOM 949 N N . ARG A 1 126 ? -7.311 4.242 -5.210 1.00 81.88 126 ARG A N 1
ATOM 950 C CA . ARG A 1 126 ? -7.172 4.003 -6.658 1.00 81.88 126 ARG A CA 1
ATOM 951 C C . ARG A 1 126 ? -6.296 5.044 -7.350 1.00 81.88 126 ARG A C 1
ATOM 953 O O . ARG A 1 126 ? -5.539 4.690 -8.252 1.00 81.88 126 ARG A O 1
ATOM 960 N N . ARG A 1 127 ? -6.394 6.322 -6.964 1.00 82.56 127 ARG A N 1
ATOM 961 C CA . ARG A 1 127 ? -5.557 7.391 -7.537 1.00 82.56 127 ARG A CA 1
ATOM 962 C C . ARG A 1 127 ? -4.083 7.175 -7.221 1.00 82.56 127 ARG A C 1
ATOM 964 O O . ARG A 1 127 ? -3.267 7.269 -8.132 1.00 82.56 127 ARG A O 1
ATOM 971 N N . GLU A 1 128 ? -3.751 6.876 -5.969 1.00 79.31 128 GLU A N 1
ATOM 972 C CA . GLU A 1 128 ? -2.368 6.607 -5.561 1.00 79.31 128 GLU A CA 1
ATOM 973 C C . GLU A 1 128 ? -1.801 5.370 -6.262 1.00 79.31 128 GLU A C 1
ATOM 975 O O . GLU A 1 128 ? -0.701 5.445 -6.804 1.00 79.31 128 GLU A O 1
ATOM 980 N N . ASP A 1 129 ? -2.567 4.278 -6.338 1.00 81.12 129 ASP A N 1
ATOM 981 C CA . ASP A 1 129 ? -2.150 3.057 -7.040 1.00 81.12 129 ASP A CA 1
ATOM 982 C C . ASP A 1 129 ? -1.902 3.314 -8.536 1.00 81.12 129 ASP A C 1
ATOM 984 O O . ASP A 1 129 ? -0.865 2.944 -9.090 1.00 81.12 129 ASP A O 1
ATOM 988 N N . THR A 1 130 ? -2.799 4.071 -9.177 1.00 81.00 130 THR A N 1
ATOM 989 C CA . THR A 1 130 ? -2.645 4.471 -10.584 1.00 81.00 130 THR A CA 1
ATOM 990 C C . THR A 1 130 ? -1.398 5.334 -10.786 1.00 81.00 130 THR A C 1
ATOM 992 O O . THR A 1 130 ? -0.629 5.106 -11.720 1.00 81.00 130 THR A O 1
ATOM 995 N N . LEU A 1 131 ? -1.166 6.318 -9.911 1.00 82.62 131 LEU A N 1
ATOM 996 C CA . LEU A 1 131 ? 0.016 7.181 -9.975 1.00 82.62 131 LEU A CA 1
ATOM 997 C C . LEU A 1 131 ? 1.303 6.385 -9.765 1.00 82.62 131 LEU A C 1
ATOM 999 O O . LEU A 1 131 ? 2.267 6.578 -10.506 1.00 82.62 131 LEU A O 1
ATOM 1003 N N . GLN A 1 132 ? 1.317 5.468 -8.798 1.00 79.81 132 GLN A N 1
ATOM 1004 C CA . GLN A 1 132 ? 2.466 4.612 -8.532 1.00 79.81 132 GLN A CA 1
ATOM 1005 C C . GLN A 1 132 ? 2.751 3.685 -9.719 1.00 79.81 132 GLN A C 1
ATOM 1007 O O . GLN A 1 132 ? 3.910 3.540 -10.112 1.00 79.81 132 GLN A O 1
ATOM 1012 N N . GLY A 1 133 ? 1.710 3.124 -10.339 1.00 76.25 133 GLY A N 1
ATOM 1013 C CA . GLY A 1 133 ? 1.823 2.328 -11.558 1.00 76.25 133 GLY A CA 1
ATOM 1014 C C . GLY A 1 133 ? 2.413 3.124 -12.723 1.00 76.25 133 GLY A C 1
ATOM 1015 O O . GLY A 1 133 ? 3.367 2.671 -13.350 1.00 76.25 133 GLY A O 1
ATOM 1016 N N . ILE A 1 134 ? 1.915 4.339 -12.972 1.00 81.38 134 ILE A N 1
ATOM 1017 C CA . ILE A 1 134 ? 2.428 5.220 -14.034 1.00 81.38 134 ILE A CA 1
ATOM 1018 C C . ILE A 1 134 ? 3.893 5.594 -13.784 1.00 81.38 134 ILE A C 1
ATOM 1020 O O . ILE A 1 134 ? 4.694 5.598 -14.717 1.00 81.38 134 ILE A O 1
ATOM 1024 N N . LEU A 1 135 ? 4.255 5.890 -12.536 1.00 85.12 135 LEU A N 1
ATOM 1025 C CA . LEU A 1 135 ? 5.596 6.352 -12.185 1.00 85.12 135 LEU A CA 1
ATOM 1026 C C . LEU A 1 135 ? 6.628 5.212 -12.206 1.00 85.12 135 LEU A C 1
ATOM 1028 O O . LEU A 1 135 ? 7.770 5.423 -12.611 1.00 85.12 135 LEU A O 1
ATOM 1032 N N . MET A 1 136 ? 6.225 3.992 -11.836 1.00 78.25 136 MET A N 1
ATOM 1033 C CA . MET A 1 136 ? 7.096 2.809 -11.845 1.00 78.25 136 MET A CA 1
ATOM 1034 C C . MET A 1 136 ? 7.149 2.087 -13.196 1.00 78.25 136 MET A C 1
ATOM 1036 O O . MET A 1 136 ? 8.145 1.420 -13.484 1.00 78.25 136 MET A O 1
ATOM 1040 N N . ALA A 1 137 ? 6.130 2.229 -14.048 1.00 80.38 137 ALA A N 1
ATOM 1041 C CA . ALA A 1 137 ? 6.098 1.637 -15.385 1.00 80.38 137 ALA A CA 1
ATOM 1042 C C . ALA A 1 137 ? 7.369 1.905 -16.220 1.00 80.38 137 ALA A C 1
ATOM 1044 O O . ALA A 1 137 ? 7.956 0.935 -16.704 1.00 80.38 137 ALA A O 1
ATOM 1045 N N . PRO A 1 138 ? 7.870 3.150 -16.371 1.00 82.50 138 PRO A N 1
ATOM 1046 C CA . PRO A 1 138 ? 9.083 3.398 -17.151 1.00 82.50 138 PRO A CA 1
ATOM 1047 C C . PRO A 1 138 ? 10.329 2.741 -16.541 1.00 82.50 138 PRO A C 1
ATOM 1049 O O . PRO A 1 138 ? 11.188 2.269 -17.283 1.00 82.50 138 PRO A O 1
ATOM 1052 N N . ILE A 1 139 ? 10.417 2.648 -15.209 1.00 85.75 139 ILE A N 1
ATOM 1053 C CA . ILE A 1 139 ? 11.537 1.991 -14.515 1.00 85.75 139 ILE A CA 1
ATOM 1054 C C . ILE A 1 139 ? 11.518 0.485 -14.789 1.00 85.75 139 ILE A C 1
ATOM 1056 O O . ILE A 1 139 ? 12.544 -0.093 -15.143 1.00 85.75 139 ILE A O 1
ATOM 1060 N N . MET A 1 140 ? 10.347 -0.144 -14.679 1.00 81.94 140 MET A N 1
ATOM 1061 C CA . MET A 1 140 ? 10.165 -1.570 -14.960 1.00 81.94 140 MET A CA 1
ATOM 1062 C C . MET A 1 140 ? 10.484 -1.898 -16.424 1.00 81.94 140 MET A C 1
ATOM 1064 O O . MET A 1 140 ? 11.193 -2.866 -16.698 1.00 81.94 140 MET A O 1
ATOM 1068 N N . VAL A 1 141 ? 10.030 -1.061 -17.364 1.00 88.44 141 VAL A N 1
ATOM 1069 C CA . VAL A 1 141 ? 10.327 -1.210 -18.798 1.00 88.44 141 VAL A CA 1
ATOM 1070 C C . VAL A 1 141 ? 11.825 -1.059 -19.071 1.00 88.44 141 VAL A C 1
ATOM 1072 O O . VAL A 1 141 ? 12.405 -1.896 -19.763 1.00 88.44 141 VAL A O 1
ATOM 1075 N N . ALA A 1 142 ? 12.475 -0.040 -18.505 1.00 86.94 142 ALA A N 1
ATOM 1076 C CA . ALA A 1 142 ? 13.914 0.160 -18.659 1.00 86.94 142 ALA A CA 1
ATOM 1077 C C . ALA A 1 142 ? 14.722 -1.004 -18.060 1.00 86.94 142 ALA A C 1
ATOM 1079 O O . ALA A 1 142 ? 15.656 -1.496 -18.693 1.00 86.94 142 ALA A O 1
ATOM 1080 N N . GLY A 1 143 ? 14.336 -1.486 -16.875 1.00 87.38 143 GLY A N 1
ATOM 1081 C CA . GLY A 1 143 ? 14.953 -2.645 -16.231 1.00 87.38 143 GLY A CA 1
ATOM 1082 C C . GLY A 1 143 ? 14.812 -3.920 -17.062 1.00 87.38 143 GLY A C 1
ATOM 1083 O O . GLY A 1 143 ? 15.788 -4.646 -17.242 1.00 87.38 143 GLY A O 1
ATOM 1084 N N . PHE A 1 144 ? 13.630 -4.161 -17.635 1.00 87.31 144 PHE A N 1
ATOM 1085 C CA . PHE A 1 144 ? 13.398 -5.301 -18.521 1.00 87.31 144 PHE A CA 1
ATOM 1086 C C . PHE A 1 144 ? 14.238 -5.213 -19.801 1.00 87.31 144 PHE A C 1
ATOM 1088 O O . PHE A 1 144 ? 14.892 -6.185 -20.174 1.00 87.31 144 PHE A O 1
ATOM 1095 N N . LEU A 1 145 ? 14.287 -4.044 -20.444 1.00 88.88 145 LEU A N 1
ATOM 1096 C CA . LEU A 1 145 ? 15.120 -3.831 -21.631 1.00 88.88 145 LEU A CA 1
ATOM 1097 C C . LEU A 1 145 ? 16.603 -4.060 -21.332 1.00 88.88 145 LEU A C 1
ATOM 1099 O O . LEU A 1 145 ? 17.279 -4.742 -22.100 1.00 88.88 145 LEU A O 1
ATOM 1103 N N . LEU A 1 146 ? 17.099 -3.552 -20.201 1.00 88.44 146 LEU A N 1
ATOM 1104 C CA . LEU A 1 146 ? 18.471 -3.796 -19.754 1.00 88.44 146 LEU A CA 1
ATOM 1105 C C . LEU A 1 146 ? 18.735 -5.282 -19.498 1.00 88.44 146 LEU A C 1
ATOM 1107 O O . LEU A 1 146 ? 19.789 -5.779 -19.889 1.00 88.44 146 LEU A O 1
ATOM 1111 N N . ALA A 1 147 ? 17.792 -6.002 -18.885 1.00 84.44 147 ALA A N 1
ATOM 1112 C CA . ALA A 1 147 ? 17.918 -7.439 -18.665 1.00 84.44 147 ALA A CA 1
ATOM 1113 C C . ALA A 1 147 ? 18.008 -8.206 -19.995 1.00 84.44 147 ALA A C 1
ATOM 1115 O O . ALA A 1 147 ? 18.904 -9.031 -20.163 1.00 84.44 147 ALA A O 1
ATOM 1116 N N . VAL A 1 148 ? 17.150 -7.882 -20.969 1.00 87.19 148 VAL A N 1
ATOM 1117 C CA . VAL A 1 148 ? 17.173 -8.495 -22.308 1.00 87.19 148 VAL A CA 1
ATOM 1118 C C . VAL A 1 148 ? 18.478 -8.184 -23.046 1.00 87.19 148 VAL A C 1
ATOM 1120 O O . VAL A 1 148 ? 19.075 -9.079 -23.640 1.00 87.19 148 VAL A O 1
ATOM 1123 N N . LEU A 1 149 ? 18.968 -6.944 -22.964 1.00 87.50 149 LEU A N 1
ATOM 1124 C CA . LEU A 1 149 ? 20.253 -6.535 -23.544 1.00 87.50 149 LEU A CA 1
ATOM 1125 C C . LEU A 1 149 ? 21.457 -7.231 -22.895 1.00 87.50 149 LEU A C 1
ATOM 1127 O O . LEU A 1 149 ? 22.488 -7.397 -23.547 1.00 87.50 149 LEU A O 1
ATOM 1131 N N . ARG A 1 150 ? 21.343 -7.655 -21.632 1.00 85.31 150 ARG A N 1
ATOM 1132 C CA . ARG A 1 150 ? 22.424 -8.335 -20.908 1.00 85.31 150 ARG A CA 1
ATOM 1133 C C . ARG A 1 150 ? 22.521 -9.830 -21.220 1.00 85.31 150 ARG A C 1
ATOM 1135 O O . ARG A 1 150 ? 23.616 -10.376 -21.148 1.00 85.31 150 ARG A O 1
ATOM 1142 N N . LEU A 1 151 ? 21.432 -10.473 -21.648 1.00 83.00 151 LEU A N 1
ATOM 1143 C CA . LEU A 1 151 ? 21.414 -11.897 -22.022 1.00 83.00 151 LEU A CA 1
ATOM 1144 C C . LEU A 1 151 ? 22.522 -12.315 -23.012 1.00 83.00 151 LEU A C 1
ATOM 1146 O O . LEU A 1 151 ? 23.212 -13.295 -22.726 1.00 83.00 151 LEU A O 1
ATOM 1150 N N . PRO A 1 152 ? 22.755 -11.619 -24.146 1.00 78.56 152 PRO A N 1
ATOM 1151 C CA . PRO A 1 152 ? 23.838 -11.990 -25.058 1.00 78.56 152 PRO A CA 1
ATOM 1152 C C . PRO A 1 152 ? 25.226 -11.768 -24.443 1.00 78.56 152 PRO A C 1
ATOM 1154 O O . PRO A 1 152 ? 26.139 -12.543 -24.712 1.00 78.56 152 PRO A O 1
ATOM 1157 N N . ILE A 1 153 ? 25.388 -10.755 -23.586 1.00 79.25 153 ILE A N 1
ATOM 1158 C CA . ILE A 1 153 ? 26.652 -10.480 -22.887 1.00 79.25 153 ILE A CA 1
ATOM 1159 C C . ILE A 1 153 ? 26.956 -11.604 -21.894 1.00 79.25 153 ILE A C 1
ATOM 1161 O O . ILE A 1 153 ? 28.068 -12.126 -21.881 1.00 79.25 153 ILE A O 1
ATOM 1165 N N . ASP A 1 154 ? 25.965 -12.016 -21.105 1.00 77.50 154 ASP A N 1
ATOM 1166 C CA . ASP A 1 154 ? 26.111 -13.106 -20.144 1.00 77.50 154 ASP A CA 1
ATOM 1167 C C . ASP A 1 154 ? 26.338 -14.449 -20.859 1.00 77.50 154 ASP A C 1
ATOM 1169 O O . ASP A 1 154 ? 27.154 -15.249 -20.403 1.00 77.50 154 ASP A O 1
ATOM 1173 N N . TRP A 1 155 ? 25.703 -14.686 -22.015 1.00 77.06 155 TRP A N 1
ATOM 1174 C CA . TRP A 1 155 ? 25.964 -15.864 -22.852 1.00 77.06 155 TRP A CA 1
ATOM 1175 C C . TRP A 1 155 ? 27.409 -15.899 -23.370 1.00 77.06 155 TRP A C 1
ATOM 1177 O O . TRP A 1 155 ? 28.091 -16.910 -23.203 1.00 77.06 155 TRP A O 1
ATOM 1187 N N . VAL A 1 156 ? 27.914 -14.787 -23.916 1.00 80.81 156 VAL A N 1
ATOM 1188 C CA . VAL A 1 156 ? 29.312 -14.673 -24.373 1.00 80.81 156 VAL A CA 1
ATOM 1189 C C . VAL A 1 156 ? 30.290 -14.842 -23.207 1.00 80.81 156 VAL A C 1
ATOM 1191 O O . VAL A 1 156 ? 31.281 -15.562 -23.317 1.00 80.81 156 VAL A O 1
ATOM 1194 N N . TRP A 1 157 ? 30.011 -14.213 -22.067 1.00 76.38 157 TRP A N 1
ATOM 1195 C CA . TRP A 1 157 ? 30.896 -14.232 -20.905 1.00 76.38 157 TRP A CA 1
ATOM 1196 C C . TRP A 1 157 ? 30.932 -15.597 -20.200 1.00 76.38 157 TRP A C 1
ATOM 1198 O O . TRP A 1 157 ? 31.989 -16.028 -19.735 1.00 76.38 157 TRP A O 1
ATOM 1208 N N . ASN A 1 158 ? 29.801 -16.307 -20.159 1.00 77.06 158 ASN A N 1
ATOM 1209 C CA . ASN A 1 158 ? 29.733 -17.684 -19.669 1.00 77.06 158 ASN A CA 1
ATOM 1210 C C . ASN A 1 158 ? 30.359 -18.672 -20.664 1.00 77.06 158 ASN A C 1
ATOM 1212 O O . ASN A 1 158 ? 31.026 -19.610 -20.233 1.00 77.06 158 ASN A O 1
ATOM 1216 N N . GLY A 1 159 ? 30.222 -18.433 -21.973 1.00 76.00 159 GLY A N 1
ATOM 1217 C CA . GLY A 1 159 ? 30.923 -19.195 -23.010 1.00 76.00 159 GLY A CA 1
ATOM 1218 C C . GLY A 1 159 ? 32.446 -19.079 -22.891 1.00 76.00 159 GLY A C 1
ATOM 1219 O O . GLY A 1 159 ? 33.137 -20.093 -22.842 1.00 76.00 159 GLY A O 1
ATOM 1220 N N . LEU A 1 160 ? 32.966 -17.856 -22.733 1.00 69.75 160 LEU A N 1
ATOM 1221 C CA . LEU A 1 160 ? 34.400 -17.597 -22.541 1.00 69.75 160 LEU A CA 1
ATOM 1222 C C . LEU A 1 160 ? 34.951 -18.205 -21.244 1.00 69.75 160 LEU A C 1
ATOM 1224 O O . LEU A 1 160 ? 36.066 -18.724 -21.238 1.00 69.75 160 LEU A O 1
ATOM 1228 N N . ARG A 1 161 ? 34.190 -18.170 -20.140 1.00 67.50 161 ARG A N 1
ATOM 1229 C CA . ARG A 1 161 ? 34.599 -18.842 -18.893 1.00 67.50 161 ARG A CA 1
ATOM 1230 C C . ARG A 1 161 ? 34.591 -20.366 -19.024 1.00 67.50 161 ARG A C 1
ATOM 1232 O O . ARG A 1 161 ? 35.556 -20.993 -18.604 1.00 67.50 161 ARG A O 1
ATOM 1239 N N . GLY A 1 162 ? 33.574 -20.938 -19.669 1.00 67.81 162 GLY A N 1
ATOM 1240 C CA . GLY A 1 162 ? 33.477 -22.383 -19.889 1.00 67.81 162 GLY A CA 1
ATOM 1241 C C . GLY A 1 162 ? 34.570 -22.959 -20.797 1.00 67.81 162 GLY A C 1
ATOM 1242 O O . GLY A 1 162 ? 34.923 -24.128 -20.659 1.00 67.81 162 GLY A O 1
ATOM 1243 N N . GLU A 1 163 ? 35.140 -22.165 -21.708 1.00 58.81 163 GLU A N 1
ATOM 1244 C CA . GLU A 1 163 ? 36.342 -22.569 -22.448 1.00 58.81 163 GLU A CA 1
ATOM 1245 C C . GLU A 1 163 ? 37.618 -22.432 -21.617 1.00 58.81 163 GLU A C 1
ATOM 1247 O O . GLU A 1 163 ? 38.493 -23.289 -21.709 1.00 58.81 163 GLU A O 1
ATOM 1252 N N . ARG A 1 164 ? 37.720 -21.411 -20.758 1.00 57.19 164 ARG A N 1
ATOM 1253 C CA . ARG A 1 164 ? 38.899 -21.201 -19.905 1.00 57.19 164 ARG A CA 1
ATOM 1254 C C . ARG A 1 164 ? 39.155 -22.369 -18.951 1.00 57.19 164 ARG A C 1
ATOM 1256 O O . ARG A 1 164 ? 40.309 -22.733 -18.748 1.00 57.19 164 ARG A O 1
ATOM 1263 N N . ASP A 1 165 ? 38.092 -22.983 -18.441 1.00 59.72 165 ASP A N 1
ATOM 1264 C CA . ASP A 1 165 ? 38.174 -24.141 -17.542 1.00 59.72 165 ASP A CA 1
ATOM 1265 C C . ASP A 1 165 ? 38.669 -25.419 -18.254 1.00 59.72 165 ASP A C 1
ATOM 1267 O O . ASP A 1 165 ? 39.149 -26.343 -17.601 1.00 59.72 165 ASP A O 1
ATOM 1271 N N . LYS A 1 166 ? 38.617 -25.476 -19.596 1.00 57.16 166 LYS A N 1
ATOM 1272 C CA . LYS A 1 166 ? 39.157 -26.597 -20.394 1.00 57.16 166 LYS A CA 1
ATOM 1273 C C . LYS A 1 166 ? 40.657 -26.489 -20.670 1.00 57.16 166 LYS A C 1
ATOM 1275 O O . LYS A 1 166 ? 41.269 -27.484 -21.034 1.00 57.16 166 LYS A O 1
ATOM 1280 N N . PHE A 1 167 ? 41.243 -25.301 -20.520 1.00 54.22 167 PHE A N 1
ATOM 1281 C CA . PHE A 1 167 ? 42.675 -25.065 -20.740 1.00 54.22 167 PHE A CA 1
ATOM 1282 C C . PHE A 1 167 ? 43.498 -25.093 -19.442 1.00 54.22 167 PHE A C 1
ATOM 1284 O O . PHE A 1 167 ? 44.710 -24.892 -19.492 1.00 54.22 167 PHE A O 1
ATOM 1291 N N . SER A 1 168 ? 42.863 -25.323 -18.286 1.00 55.09 168 SER A N 1
ATOM 1292 C CA . SER A 1 168 ? 43.535 -25.402 -16.982 1.00 55.09 168 SER A CA 1
ATOM 1293 C C . SER A 1 168 ? 43.616 -26.817 -16.387 1.00 55.09 168 SER A C 1
ATOM 1295 O O . SER A 1 168 ? 43.909 -26.934 -15.197 1.00 55.09 168 SER A O 1
ATOM 1297 N N . SER A 1 169 ? 43.348 -27.869 -17.172 1.00 49.31 169 SER A N 1
ATOM 1298 C CA . SER A 1 169 ? 43.612 -29.279 -16.821 1.00 49.31 169 SER A CA 1
ATOM 1299 C C . SER A 1 169 ? 44.687 -29.862 -17.723 1.00 49.31 169 SER A C 1
ATOM 1301 O O . SER A 1 169 ? 45.569 -30.572 -17.203 1.00 49.31 169 SER A O 1
#

pLDDT: mean 70.08, std 16.4, range [32.44, 88.88]

Sequence (169 aa):
MMTRTRATLAGLVAVSMTLGCMPAAAAEDTEFRMPSLDQLSSGIRAGASAAVGNDPDSPENQAAQEQRWRDHRRRRTILHYGVTTQADVEACQEEWKGKPIVAKDFGYDYPCPLAPITDEDVASARREDTLQGILMAPIMVAGFLLAVLRLPIDWVWNGLRGERDKFSS

Radius of gyration: 29.41 Å; chains: 1; bounding box: 70×55×77 Å

Foldseek 3Di:
DDDDDDDDDDDDDDDDDDDDDDDDDDPDPPPVPDDPPVRVVVVVVVVVCVVVVNDCPDPVNVVVVVVVLQLQQALVQCVVQVDQFQVSQVVQCVVCVPPDFDPDDPSHDPPGDPDGDDNVSNVVSVVVVVVVCVVCVVVVVVVVVVVVVCVVVVVVVVVVVVVVVVVPD